Protein AF-A0AAW1EVH2-F1 (afdb_monomer)

Organism: Zoarces viviparus (NCBI:txid48416)

Secondary structure (DSSP, 8-state):
-HHHHHHHHHHHHHHHHHHHHHHHHHHHHHHHHHHHHHHHHHHH---PPPHHHHHHHHHHHHHHHHHH-TTSTTHHHHHHHHHHHHS--------

Foldseek 3Di:
DVVVVVVVVVCCVVVVVVVVVVVVCVVVVQVVQQVVQVVVCVVVVDDDDRPVVVVVVVVVVVLVVLCVDPPRPCNVVSVVVVVVVPPDDPPPDDD

pLDDT: mean 79.89, std 12.0, range [40.88, 93.06]

Structure (mmCIF, N/CA/C/O backbone):
data_AF-A0AAW1EVH2-F1
#
_entry.id   AF-A0AAW1EVH2-F1
#
loop_
_atom_site.group_PDB
_atom_site.id
_atom_site.type_symbol
_atom_site.label_atom_id
_atom_site.label_alt_id
_atom_site.label_comp_id
_atom_site.label_asym_id
_atom_site.label_entity_id
_atom_site.label_seq_id
_atom_site.pdbx_PDB_ins_code
_atom_site.Cartn_x
_atom_site.Cartn_y
_atom_site.Cartn_z
_atom_site.occupancy
_atom_site.B_iso_or_equiv
_atom_site.auth_seq_id
_atom_site.auth_comp_id
_atom_site.auth_asym_id
_atom_site.auth_atom_id
_atom_site.pdbx_PDB_model_num
ATOM 1 N N . MET A 1 1 ? 22.300 26.163 -20.437 1.00 64.56 1 MET A N 1
ATOM 2 C CA . MET A 1 1 ? 22.393 26.107 -18.958 1.00 64.56 1 MET A CA 1
ATOM 3 C C . MET A 1 1 ? 21.158 26.695 -18.268 1.00 64.56 1 MET A C 1
ATOM 5 O O . MET A 1 1 ? 20.502 25.958 -17.549 1.00 64.56 1 MET A O 1
ATOM 9 N N . LEU A 1 2 ? 20.770 27.955 -18.516 1.00 83.25 2 LEU A N 1
ATOM 10 C CA . LEU A 1 2 ? 19.652 28.612 -17.805 1.00 83.25 2 LEU A CA 1
ATOM 11 C C . LEU A 1 2 ? 18.270 27.945 -18.001 1.00 83.25 2 LEU A C 1
ATOM 13 O O . LEU A 1 2 ? 17.511 27.809 -17.048 1.00 83.25 2 LEU A O 1
ATOM 17 N N . GLN A 1 3 ? 17.962 27.462 -19.208 1.00 81.00 3 GLN A N 1
ATOM 18 C CA . GLN A 1 3 ? 16.688 26.781 -19.499 1.00 81.00 3 GLN A CA 1
ATOM 19 C C . GLN A 1 3 ? 16.521 25.446 -18.756 1.00 81.00 3 GLN A C 1
ATOM 21 O O . GLN A 1 3 ? 15.417 25.095 -18.352 1.00 81.00 3 GLN A O 1
ATOM 26 N N . ILE A 1 4 ? 17.618 24.716 -18.542 1.00 88.12 4 ILE A N 1
ATOM 27 C CA . ILE A 1 4 ? 17.599 23.439 -17.814 1.00 88.12 4 ILE A CA 1
ATOM 28 C C . ILE A 1 4 ? 17.337 23.701 -16.329 1.00 88.12 4 ILE A C 1
ATOM 30 O O . ILE A 1 4 ? 16.501 23.037 -15.724 1.00 88.12 4 ILE A O 1
ATOM 34 N N . LEU A 1 5 ? 17.989 24.722 -15.763 1.00 83.25 5 LEU A N 1
ATOM 35 C CA . LEU A 1 5 ? 17.754 25.155 -14.385 1.00 83.25 5 LEU A CA 1
ATOM 36 C C . LEU A 1 5 ? 16.298 25.587 -14.178 1.00 83.25 5 LEU A C 1
ATOM 38 O O . LEU A 1 5 ? 15.675 25.190 -13.198 1.00 83.25 5 LEU A O 1
ATOM 42 N N . TYR A 1 6 ? 15.729 26.325 -15.134 1.00 89.94 6 TYR A N 1
ATOM 43 C CA . TYR A 1 6 ? 14.323 26.720 -15.096 1.00 89.94 6 TYR A CA 1
ATOM 44 C C . TYR A 1 6 ? 13.383 25.508 -15.089 1.00 89.94 6 TYR A C 1
ATOM 46 O O . TYR A 1 6 ? 12.507 25.417 -14.234 1.00 89.94 6 TYR A O 1
ATOM 54 N N . HIS A 1 7 ? 13.600 24.534 -15.976 1.00 90.69 7 HIS A N 1
ATOM 55 C CA . HIS A 1 7 ? 12.778 23.324 -16.023 1.00 90.69 7 HIS A CA 1
ATOM 56 C C . HIS A 1 7 ? 12.835 22.505 -14.732 1.00 90.69 7 HIS A C 1
ATOM 58 O O . HIS A 1 7 ? 11.798 22.037 -14.268 1.00 90.69 7 HIS A O 1
ATOM 64 N N . VAL A 1 8 ? 14.020 22.349 -14.135 1.00 90.31 8 VAL A N 1
ATOM 65 C CA . VAL A 1 8 ? 14.184 21.599 -12.881 1.00 90.31 8 VAL A CA 1
ATOM 66 C C . VAL A 1 8 ? 13.483 22.307 -11.722 1.00 90.31 8 VAL A C 1
ATOM 68 O O . VAL A 1 8 ? 12.780 21.663 -10.945 1.00 90.31 8 VAL A O 1
ATOM 71 N N . VAL A 1 9 ? 13.615 23.633 -11.626 1.00 92.56 9 VAL A N 1
ATOM 72 C CA . VAL A 1 9 ? 12.954 24.424 -10.579 1.00 92.56 9 VAL A CA 1
ATOM 73 C C . VAL A 1 9 ? 11.436 24.382 -10.741 1.00 92.56 9 VAL A C 1
ATOM 75 O O . VAL A 1 9 ? 10.730 24.095 -9.779 1.00 92.56 9 VAL A O 1
ATOM 78 N N . VAL A 1 10 ? 10.924 24.596 -11.956 1.00 91.75 10 VAL A N 1
ATOM 79 C CA . VAL A 1 10 ? 9.482 24.546 -12.239 1.00 91.75 10 VAL A CA 1
ATOM 80 C C . VAL A 1 10 ? 8.916 23.154 -11.959 1.00 91.75 10 VAL A C 1
ATOM 82 O O . VAL A 1 10 ? 7.889 23.034 -11.292 1.00 91.75 10 VAL A O 1
ATOM 85 N N . ALA A 1 11 ? 9.606 22.094 -12.389 1.00 91.25 11 ALA A N 1
ATOM 86 C CA . ALA A 1 11 ? 9.197 20.724 -12.100 1.00 91.25 11 ALA A CA 1
ATOM 87 C C . ALA A 1 11 ? 9.180 20.441 -10.590 1.00 91.25 11 ALA A C 1
ATOM 89 O O . ALA A 1 11 ? 8.221 19.856 -10.096 1.00 91.25 11 ALA A O 1
ATOM 90 N N . GLY A 1 12 ? 10.184 20.902 -9.838 1.00 90.88 12 GLY A N 1
ATOM 91 C CA . GLY A 1 12 ? 10.234 20.747 -8.383 1.00 90.88 12 GLY A CA 1
ATOM 92 C C . GLY A 1 12 ? 9.101 21.482 -7.663 1.00 90.88 12 GLY A C 1
ATOM 93 O O . GLY A 1 12 ? 8.454 20.907 -6.787 1.00 90.88 12 GLY A O 1
ATOM 94 N N . VAL A 1 13 ? 8.809 22.720 -8.071 1.00 93.06 13 VAL A N 1
ATOM 95 C CA . VAL A 1 13 ? 7.729 23.543 -7.500 1.00 93.06 13 VAL A CA 1
ATOM 96 C C . VAL A 1 13 ? 6.352 22.933 -7.751 1.00 93.06 13 VAL A C 1
ATOM 98 O O . VAL A 1 13 ? 5.476 23.070 -6.904 1.00 93.06 13 VAL A O 1
ATOM 101 N N . ILE A 1 14 ? 6.152 22.233 -8.870 1.00 90.75 14 ILE A N 1
ATOM 102 C CA . ILE A 1 14 ? 4.894 21.533 -9.170 1.00 90.75 14 ILE A CA 1
ATOM 103 C C . ILE A 1 14 ? 4.843 20.168 -8.474 1.00 90.75 14 ILE A C 1
ATOM 105 O O . ILE A 1 14 ? 3.807 19.769 -7.945 1.00 90.75 14 ILE A O 1
ATOM 109 N N . PHE A 1 15 ? 5.958 19.443 -8.435 1.00 89.19 15 PHE A N 1
ATOM 110 C CA . PHE A 1 15 ? 6.011 18.102 -7.860 1.00 89.19 15 PHE A CA 1
ATOM 111 C C . PHE A 1 15 ? 5.860 18.120 -6.335 1.00 89.19 15 PHE A C 1
ATOM 113 O O . PHE A 1 15 ? 5.150 17.289 -5.770 1.00 89.19 15 PHE A O 1
ATOM 120 N N . TYR A 1 16 ? 6.463 19.100 -5.661 1.00 88.12 16 TYR A N 1
ATOM 121 C CA . TYR A 1 16 ? 6.410 19.237 -4.207 1.00 88.12 16 TYR A CA 1
ATOM 122 C C . TYR A 1 16 ? 4.982 19.310 -3.626 1.00 88.12 16 TYR A C 1
ATOM 124 O O . TYR A 1 16 ? 4.669 18.503 -2.745 1.00 88.12 16 TYR A O 1
ATOM 132 N N . PRO A 1 17 ? 4.073 20.192 -4.091 1.00 89.06 17 PRO A N 1
ATOM 133 C CA . PRO A 1 17 ? 2.705 20.238 -3.589 1.00 89.06 17 PRO A CA 1
ATOM 134 C C . PRO A 1 17 ? 1.916 1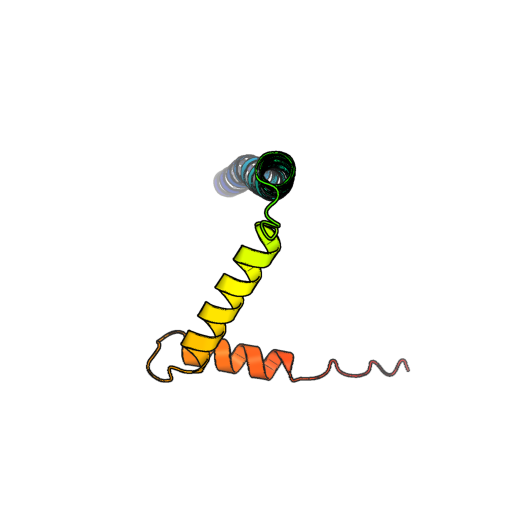8.978 -3.946 1.00 89.06 17 PRO A C 1
ATOM 136 O O . PRO A 1 17 ? 1.124 18.533 -3.123 1.00 89.06 17 PRO A O 1
ATOM 139 N N . VAL A 1 18 ? 2.154 18.358 -5.108 1.00 88.38 18 VAL A N 1
ATOM 140 C CA . VAL A 1 18 ? 1.479 17.108 -5.504 1.00 88.38 18 VAL A CA 1
ATOM 141 C C . VAL A 1 18 ? 1.869 15.957 -4.578 1.00 88.38 18 VAL A C 1
ATOM 143 O O . VAL A 1 18 ? 0.999 15.248 -4.072 1.00 88.38 18 VAL A O 1
ATOM 146 N N . VAL A 1 19 ? 3.162 15.799 -4.288 1.00 86.88 19 VAL A N 1
ATOM 147 C CA . VAL A 1 19 ? 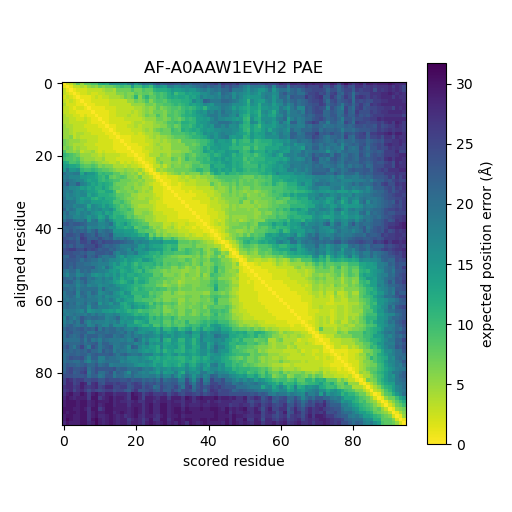3.660 14.774 -3.357 1.00 86.88 19 VAL A CA 1
ATOM 148 C C . VAL A 1 19 ? 3.207 15.060 -1.927 1.00 86.88 19 VAL A C 1
ATOM 150 O O . VAL A 1 19 ? 2.768 14.148 -1.222 1.00 86.88 19 VAL A O 1
ATOM 153 N N . CYS A 1 20 ? 3.266 16.319 -1.491 1.00 83.19 20 CYS A N 1
ATOM 154 C CA . CYS A 1 20 ? 2.813 16.728 -0.162 1.00 83.19 20 CYS A CA 1
ATOM 155 C C . CYS A 1 20 ? 1.303 16.501 0.013 1.00 83.19 20 CYS A C 1
ATOM 157 O O . CYS A 1 20 ? 0.865 15.990 1.047 1.00 83.19 20 CYS A O 1
ATOM 159 N N . TRP A 1 21 ? 0.505 16.797 -1.016 1.00 84.88 21 TRP A N 1
ATOM 160 C CA . TRP A 1 21 ? -0.928 16.527 -1.033 1.00 84.88 21 TRP A CA 1
ATOM 161 C C . TRP A 1 21 ? -1.214 15.026 -1.009 1.00 84.88 21 TRP A C 1
ATOM 163 O O . TRP A 1 21 ? -1.919 14.571 -0.114 1.00 84.88 21 TRP A O 1
ATOM 173 N N . ALA A 1 22 ? -0.596 14.234 -1.889 1.00 79.00 22 ALA A N 1
ATOM 174 C CA . ALA A 1 22 ? -0.763 12.778 -1.918 1.00 79.00 22 ALA A CA 1
ATOM 175 C C . ALA A 1 22 ? -0.414 12.116 -0.570 1.00 79.00 22 ALA A C 1
ATOM 177 O O . ALA A 1 22 ? -1.106 11.202 -0.114 1.00 79.00 22 ALA A O 1
ATOM 178 N N . SER A 1 23 ? 0.621 12.624 0.104 1.00 77.00 23 SER A N 1
ATOM 179 C CA . SER A 1 23 ? 1.045 12.148 1.425 1.00 77.00 23 SER A CA 1
ATOM 180 C C . SER A 1 23 ? 0.020 12.480 2.517 1.00 77.00 23 SER A C 1
ATOM 182 O O . SER A 1 23 ? -0.263 11.645 3.377 1.00 77.00 23 SER A O 1
ATOM 184 N N . ARG A 1 24 ? -0.584 13.677 2.473 1.00 77.56 24 ARG A N 1
ATOM 185 C CA . ARG A 1 24 ? -1.626 14.101 3.426 1.00 77.56 24 ARG A CA 1
ATOM 186 C C . ARG A 1 24 ? -2.973 13.418 3.187 1.00 77.56 24 ARG A C 1
ATOM 188 O O . ARG A 1 24 ? -3.628 13.033 4.154 1.00 77.56 24 ARG A O 1
ATOM 195 N N . VAL A 1 25 ? -3.371 13.247 1.926 1.00 75.75 25 VAL A N 1
ATOM 196 C CA . VAL A 1 25 ? -4.631 12.605 1.511 1.00 75.75 25 VAL A CA 1
ATOM 197 C C . VAL A 1 25 ? -4.707 11.183 2.062 1.00 75.75 25 VAL A C 1
ATOM 199 O O . VAL A 1 25 ? -5.679 10.826 2.721 1.00 75.75 25 VAL A O 1
ATOM 202 N N . LYS A 1 26 ? -3.628 10.404 1.930 1.00 77.25 26 LYS A N 1
ATOM 203 C CA . LYS A 1 26 ? -3.591 9.006 2.379 1.00 77.25 26 LYS A CA 1
ATOM 204 C C . LYS A 1 26 ? -3.870 8.836 3.881 1.00 77.25 26 LYS A C 1
ATOM 206 O O . LYS A 1 26 ? -4.608 7.934 4.269 1.00 77.25 26 LYS A O 1
ATOM 211 N N . ALA A 1 27 ? -3.316 9.710 4.725 1.00 78.44 27 ALA A N 1
ATOM 212 C CA . ALA A 1 27 ? -3.528 9.660 6.174 1.00 78.44 27 ALA A CA 1
ATOM 213 C C . ALA A 1 27 ? -4.904 10.210 6.587 1.00 78.44 27 ALA A C 1
ATOM 215 O O . ALA A 1 27 ? -5.584 9.634 7.442 1.00 78.44 27 ALA A O 1
ATOM 216 N N . ALA A 1 28 ? -5.333 11.315 5.969 1.00 81.75 28 ALA A N 1
ATOM 217 C CA . ALA A 1 28 ? -6.627 11.925 6.250 1.00 81.75 28 ALA A CA 1
ATOM 218 C C . ALA A 1 28 ? -7.785 10.991 5.870 1.00 81.75 28 ALA A C 1
ATOM 220 O O . ALA A 1 28 ? -8.718 10.819 6.657 1.00 81.75 28 ALA A O 1
ATOM 221 N N . ASP A 1 29 ? -7.704 10.339 4.711 1.00 81.38 29 ASP A N 1
ATOM 222 C CA . ASP A 1 29 ? -8.755 9.449 4.226 1.00 81.38 29 ASP A CA 1
ATOM 223 C C . ASP A 1 29 ? -8.836 8.153 5.027 1.00 81.38 29 ASP A C 1
ATOM 225 O O . ASP A 1 29 ? -9.939 7.738 5.379 1.00 81.38 29 ASP A O 1
ATOM 229 N N . ALA A 1 30 ? -7.700 7.563 5.419 1.00 80.25 30 ALA A N 1
ATOM 230 C CA . ALA A 1 30 ? -7.692 6.399 6.305 1.00 80.25 30 ALA A CA 1
ATOM 231 C C . ALA A 1 30 ? -8.388 6.701 7.645 1.00 80.25 30 ALA A C 1
ATOM 233 O O . ALA A 1 30 ? -9.209 5.914 8.118 1.00 80.25 30 ALA A O 1
ATOM 234 N N . ASN A 1 31 ? -8.129 7.876 8.230 1.00 83.00 31 ASN A N 1
ATOM 235 C CA . ASN A 1 31 ? -8.761 8.288 9.482 1.00 83.00 31 ASN A CA 1
ATOM 236 C C . ASN A 1 31 ? -10.265 8.571 9.316 1.00 83.00 31 ASN A C 1
ATOM 238 O O . ASN A 1 31 ? -11.074 8.209 10.172 1.00 83.00 31 ASN A O 1
ATOM 242 N N . ARG A 1 32 ? -10.668 9.204 8.205 1.00 85.75 32 ARG A N 1
ATOM 243 C CA . ARG A 1 32 ? -12.088 9.428 7.881 1.00 85.75 32 ARG A CA 1
ATOM 244 C C . ARG A 1 32 ? -12.823 8.107 7.702 1.00 85.75 32 ARG A C 1
ATOM 246 O O . ARG A 1 32 ? -13.909 7.940 8.249 1.00 85.75 32 ARG A O 1
ATOM 253 N N . LEU A 1 33 ? -12.210 7.168 6.992 1.00 83.81 33 LEU A N 1
ATOM 254 C CA . LEU A 1 33 ? -12.781 5.857 6.744 1.00 83.81 33 LEU A CA 1
ATOM 255 C C . LEU A 1 33 ? -12.912 5.059 8.042 1.00 83.81 33 LEU A C 1
ATOM 257 O O . LEU A 1 33 ? -13.979 4.522 8.302 1.00 83.81 33 LEU A O 1
ATOM 261 N N . ASN A 1 34 ? -11.907 5.100 8.921 1.00 84.19 34 ASN A N 1
ATOM 262 C CA . ASN A 1 34 ? -11.984 4.458 10.234 1.00 84.19 34 ASN A CA 1
ATOM 263 C C . ASN A 1 34 ? -13.119 5.035 11.108 1.00 84.19 34 ASN A C 1
ATOM 265 O O . ASN A 1 34 ? -13.837 4.297 11.782 1.00 84.19 34 ASN A O 1
ATOM 269 N N . LYS A 1 35 ? -13.351 6.357 11.054 1.00 87.06 35 LYS A N 1
ATOM 270 C CA . LYS A 1 35 ? -14.498 6.991 11.733 1.00 87.06 35 LYS A CA 1
ATOM 271 C C . LYS A 1 35 ? -15.839 6.512 11.175 1.00 87.06 35 LYS A C 1
ATOM 273 O O . LYS A 1 35 ? -16.758 6.262 11.955 1.00 87.06 35 LYS A O 1
ATOM 278 N N . LEU A 1 36 ? -15.960 6.384 9.852 1.00 85.25 36 LEU A N 1
ATOM 279 C CA . LEU A 1 36 ? -17.169 5.860 9.209 1.00 85.25 36 LEU A CA 1
ATOM 280 C C . LEU A 1 36 ? -17.397 4.389 9.559 1.00 85.25 36 LEU A C 1
ATOM 282 O O . LEU A 1 36 ? -18.525 4.024 9.884 1.00 85.25 36 LEU A O 1
ATOM 286 N N . THR A 1 37 ? -16.340 3.576 9.572 1.00 83.38 37 THR A N 1
ATOM 287 C CA . THR A 1 37 ? -16.396 2.178 10.012 1.00 83.38 37 THR A CA 1
ATOM 288 C C . THR A 1 37 ? -16.891 2.096 11.450 1.00 83.38 37 THR A C 1
ATOM 290 O O . THR A 1 37 ? -17.881 1.425 11.707 1.00 83.38 37 THR A O 1
ATOM 293 N N . ARG A 1 38 ? -16.319 2.871 12.382 1.00 83.94 38 ARG A N 1
ATOM 294 C CA . ARG A 1 38 ? -16.764 2.882 13.787 1.00 83.94 38 ARG A CA 1
ATOM 295 C C . ARG A 1 38 ? -18.223 3.313 13.946 1.00 83.94 38 ARG A C 1
ATOM 297 O O . ARG A 1 38 ? -18.953 2.719 14.735 1.00 83.94 38 ARG A O 1
ATOM 304 N N . LYS A 1 39 ? -18.661 4.334 13.201 1.00 84.69 39 LYS A N 1
ATOM 305 C CA . LYS A 1 39 ? -20.063 4.777 13.218 1.00 84.69 39 LYS A CA 1
ATOM 306 C C . LYS A 1 39 ? -20.995 3.691 12.674 1.00 84.69 39 LYS A C 1
ATOM 308 O O . LYS A 1 39 ? -22.054 3.469 13.245 1.00 84.69 39 LYS A O 1
ATOM 313 N N . SER A 1 40 ? -20.580 2.999 11.619 1.00 81.00 40 SER A N 1
ATOM 314 C CA . SER A 1 40 ? -21.342 1.894 11.030 1.00 81.00 40 SER A CA 1
ATOM 315 C C . SER A 1 40 ? -21.407 0.694 11.980 1.00 81.00 40 SER A C 1
ATOM 317 O O . SER A 1 40 ? -22.488 0.157 12.185 1.00 81.00 40 SER A O 1
ATOM 319 N N . ASN A 1 41 ? -20.306 0.350 12.656 1.00 79.19 41 ASN A N 1
ATOM 320 C CA . ASN A 1 41 ? -20.263 -0.700 13.684 1.00 79.19 41 ASN A CA 1
ATOM 321 C C . ASN A 1 41 ? -21.200 -0.385 14.848 1.00 79.19 41 ASN A C 1
ATOM 323 O O . ASN A 1 41 ? -21.921 -1.255 15.318 1.00 79.19 41 ASN A O 1
ATOM 327 N N . SER A 1 42 ? -21.238 0.879 15.277 1.00 80.38 42 SER A N 1
ATOM 328 C CA . SER A 1 42 ? -22.153 1.326 16.329 1.00 80.38 42 SER A CA 1
ATOM 329 C C . SER A 1 42 ? -23.628 1.196 15.944 1.00 80.38 42 SER A C 1
ATOM 331 O O . SER A 1 42 ? -24.459 1.075 16.836 1.00 80.38 42 SER A O 1
ATOM 333 N N . VAL A 1 43 ? -23.962 1.269 14.652 1.00 84.62 43 VAL A N 1
ATOM 334 C CA . VAL A 1 43 ? -25.344 1.146 14.159 1.00 84.62 43 VAL A CA 1
ATOM 335 C C . VAL A 1 43 ? -25.706 -0.313 13.885 1.00 84.62 43 VAL A C 1
ATOM 337 O O . VAL A 1 43 ? -26.832 -0.722 14.142 1.00 84.62 43 VAL A O 1
ATOM 340 N N . LEU A 1 44 ? -24.761 -1.097 13.365 1.00 78.94 44 LEU A N 1
ATOM 341 C CA . LEU A 1 44 ? -24.989 -2.477 12.937 1.00 78.94 44 LEU A CA 1
ATOM 342 C C . LEU A 1 44 ? -24.737 -3.506 14.049 1.00 78.94 44 LEU A C 1
ATOM 344 O O . LEU A 1 44 ? -25.151 -4.650 13.902 1.00 78.94 44 LEU A O 1
ATOM 348 N N . GLY A 1 45 ? -24.048 -3.141 15.137 1.00 74.88 45 GLY A N 1
ATOM 349 C CA . GLY A 1 45 ? -23.672 -4.066 16.216 1.00 74.88 45 GLY A CA 1
ATOM 350 C C . GLY A 1 45 ? -22.655 -5.137 15.799 1.00 74.88 45 GLY A C 1
ATOM 351 O O . GLY A 1 45 ? -22.380 -6.054 16.567 1.00 74.88 45 GLY A O 1
ATOM 352 N N . VAL A 1 46 ? -22.099 -5.027 14.589 1.00 71.75 46 VAL A N 1
ATOM 353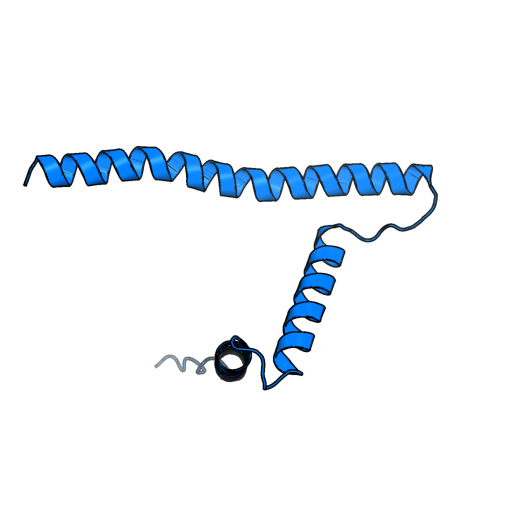 C CA . VAL A 1 46 ? -21.106 -5.945 14.023 1.00 71.75 46 VAL A CA 1
ATOM 354 C C . VAL A 1 46 ? -19.732 -5.291 14.093 1.00 71.75 46 VAL A C 1
ATOM 356 O O . VAL A 1 46 ? -19.566 -4.117 13.754 1.00 71.75 46 VAL A O 1
ATOM 359 N N . GLU A 1 47 ? -18.736 -6.059 14.516 1.00 68.88 47 GLU A N 1
ATOM 360 C CA . GLU A 1 47 ? -17.342 -5.631 14.545 1.00 68.88 47 GLU A CA 1
ATOM 361 C C . GLU A 1 47 ? -16.773 -5.658 13.113 1.00 68.88 47 GLU A C 1
ATOM 363 O O . GLU A 1 47 ? -16.260 -6.675 12.652 1.00 68.88 47 GLU A O 1
ATOM 368 N N . LEU A 1 48 ? -16.911 -4.564 12.347 1.00 69.38 48 LEU A N 1
ATOM 369 C CA . LEU A 1 48 ? -16.141 -4.433 11.105 1.00 69.38 48 LEU A CA 1
ATOM 370 C C . LEU A 1 48 ? -14.699 -4.089 11.464 1.00 69.38 48 LEU A C 1
ATOM 372 O O . LEU A 1 48 ? -14.434 -3.075 12.118 1.00 69.38 48 LEU A O 1
ATOM 376 N N . GLU A 1 49 ? -13.788 -4.915 10.967 1.00 74.38 49 GLU A N 1
ATOM 377 C CA . GLU A 1 49 ? -12.3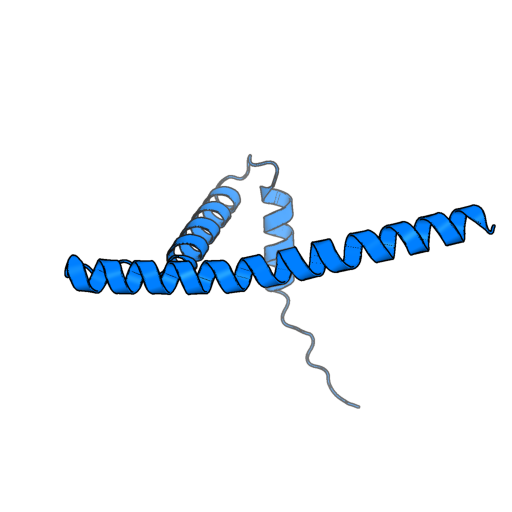47 -4.707 11.050 1.00 74.38 49 GLU A CA 1
ATOM 378 C C . GLU A 1 49 ? -11.941 -3.406 10.345 1.00 74.38 49 GLU A C 1
ATOM 380 O O . GLU A 1 49 ? -12.566 -2.970 9.366 1.00 74.38 49 GLU A O 1
ATOM 385 N N . SER A 1 50 ? -10.881 -2.763 10.838 1.00 76.94 50 SER A N 1
ATOM 386 C CA . SER A 1 50 ? -10.447 -1.485 10.283 1.00 76.94 50 SER A CA 1
ATOM 387 C C . SER A 1 50 ? -9.966 -1.655 8.840 1.00 76.94 50 SER A C 1
ATOM 389 O O . SER A 1 50 ? -9.406 -2.681 8.444 1.00 76.94 50 SER A O 1
ATOM 391 N N . VAL A 1 51 ? -10.149 -0.620 8.017 1.00 78.38 51 VAL A N 1
ATOM 392 C CA . VAL A 1 51 ? -9.760 -0.710 6.600 1.00 78.38 51 VAL A CA 1
ATOM 393 C C . VAL A 1 51 ? -8.254 -0.909 6.430 1.00 78.38 51 VAL A C 1
ATOM 395 O O . VAL A 1 51 ? -7.835 -1.586 5.492 1.00 78.38 51 VAL A O 1
ATOM 398 N N . VAL A 1 52 ? -7.447 -0.386 7.357 1.00 79.56 52 VAL A N 1
ATOM 399 C CA . VAL A 1 52 ? -6.000 -0.623 7.383 1.00 79.56 52 VAL A CA 1
ATOM 400 C C . VAL A 1 52 ? -5.718 -2.114 7.569 1.00 79.56 52 VAL A C 1
ATOM 402 O O . VAL A 1 52 ? -5.094 -2.709 6.694 1.00 79.56 52 VAL A O 1
ATOM 405 N N . GLU A 1 53 ? -6.283 -2.754 8.594 1.00 82.12 53 GLU A N 1
ATOM 406 C CA . GLU A 1 53 ? -6.087 -4.188 8.858 1.00 82.12 53 GLU A CA 1
ATOM 407 C C . GLU A 1 53 ? -6.602 -5.075 7.720 1.00 82.12 53 GLU A C 1
ATOM 409 O O . GLU A 1 53 ? -5.991 -6.091 7.382 1.00 82.12 53 GLU A O 1
ATOM 414 N N . VAL A 1 54 ? -7.738 -4.722 7.109 1.00 84.81 54 VAL A N 1
ATOM 415 C CA . VAL A 1 54 ? -8.261 -5.444 5.937 1.00 84.81 54 VAL A CA 1
ATOM 416 C C . VAL A 1 54 ? -7.302 -5.299 4.754 1.00 84.81 54 VAL A C 1
ATOM 418 O O . VAL A 1 54 ? -7.026 -6.281 4.058 1.00 84.81 54 VAL A O 1
ATOM 421 N N . SER A 1 55 ? -6.776 -4.093 4.521 1.00 82.19 55 SER A N 1
ATOM 422 C CA . SER A 1 55 ? -5.843 -3.824 3.425 1.00 82.19 55 SER A CA 1
ATOM 423 C C . SER A 1 55 ? -4.507 -4.542 3.609 1.00 82.19 55 SER A C 1
ATOM 425 O O . SER A 1 55 ? -4.022 -5.152 2.657 1.00 82.19 55 SER A O 1
ATOM 427 N N . GLU A 1 56 ? -3.968 -4.567 4.828 1.00 87.31 56 GLU A N 1
ATOM 428 C CA . GLU A 1 56 ? -2.734 -5.270 5.172 1.00 87.31 56 GLU A CA 1
ATOM 429 C C . GLU A 1 56 ? -2.908 -6.777 5.017 1.00 87.31 56 GLU A C 1
ATOM 431 O O . GLU A 1 56 ? -2.130 -7.418 4.313 1.00 87.31 56 GLU A O 1
ATOM 436 N N . ARG A 1 57 ? -3.992 -7.351 5.553 1.00 88.81 57 ARG A N 1
ATOM 437 C CA . ARG A 1 57 ? -4.290 -8.781 5.376 1.00 88.81 57 ARG A CA 1
ATOM 438 C C . ARG A 1 57 ? -4.520 -9.154 3.919 1.00 88.81 57 ARG A C 1
ATOM 440 O O . ARG A 1 57 ? -4.179 -10.261 3.502 1.00 88.81 57 ARG A O 1
ATOM 447 N N . LYS A 1 58 ? -5.121 -8.268 3.122 1.00 90.88 58 LYS A N 1
ATOM 448 C CA . LYS A 1 58 ? -5.314 -8.496 1.683 1.00 90.88 58 LYS A CA 1
ATOM 449 C C . LYS A 1 58 ? -3.992 -8.400 0.922 1.00 90.88 58 LYS A C 1
ATOM 451 O O . LYS A 1 58 ? -3.753 -9.226 0.043 1.00 90.88 58 LYS A O 1
ATOM 456 N N . MET A 1 59 ? -3.134 -7.444 1.272 1.00 91.31 59 MET A N 1
ATOM 457 C CA . MET A 1 59 ? -1.795 -7.293 0.704 1.00 91.31 59 MET A CA 1
ATOM 458 C C . MET A 1 59 ? -0.924 -8.504 1.037 1.00 91.31 59 MET A C 1
ATOM 460 O O . MET A 1 59 ? -0.358 -9.106 0.130 1.00 91.31 59 MET A O 1
ATOM 464 N N . LEU A 1 60 ? -0.901 -8.926 2.301 1.00 90.75 60 LEU A N 1
ATOM 465 C CA . LEU A 1 60 ? -0.163 -10.100 2.753 1.00 90.75 60 LEU A CA 1
ATOM 466 C C . LEU A 1 60 ? -0.623 -11.363 2.020 1.00 90.75 60 LEU A C 1
ATOM 468 O O . LEU A 1 60 ? 0.203 -12.082 1.470 1.00 90.75 60 LEU A O 1
ATOM 472 N N . ARG A 1 61 ? -1.938 -11.596 1.917 1.00 91.62 61 ARG A N 1
ATOM 473 C CA . ARG A 1 61 ? -2.479 -12.730 1.146 1.00 91.62 61 ARG A CA 1
ATOM 474 C C . ARG A 1 61 ? -2.046 -12.706 -0.317 1.00 91.62 61 ARG A C 1
ATOM 476 O O . ARG A 1 61 ? -1.757 -13.754 -0.882 1.00 91.62 61 ARG A O 1
ATOM 483 N N . LYS A 1 62 ? -1.999 -11.526 -0.939 1.00 90.25 62 LYS A N 1
ATOM 484 C CA . LYS A 1 62 ? -1.522 -11.380 -2.320 1.00 90.25 62 LYS A CA 1
ATOM 485 C C . LYS A 1 62 ? -0.025 -11.657 -2.440 1.00 90.25 62 LYS A C 1
ATOM 487 O O . LYS A 1 62 ? 0.367 -12.318 -3.393 1.00 90.25 62 LYS A O 1
ATOM 492 N N . LEU A 1 63 ? 0.785 -11.198 -1.488 1.00 89.38 63 LEU A N 1
ATOM 493 C CA . LEU A 1 63 ? 2.224 -11.464 -1.461 1.00 89.38 63 LEU A CA 1
ATOM 494 C C . LEU A 1 63 ? 2.518 -12.953 -1.273 1.00 89.38 63 LEU A C 1
ATOM 496 O O . LEU A 1 63 ? 3.313 -13.502 -2.028 1.00 89.38 63 LEU A O 1
ATOM 500 N N . ILE A 1 64 ? 1.829 -13.611 -0.338 1.00 89.81 64 ILE A N 1
ATOM 501 C CA . ILE A 1 64 ? 1.934 -15.059 -0.120 1.00 89.81 64 ILE A CA 1
ATOM 502 C C . ILE A 1 64 ? 1.535 -15.811 -1.392 1.00 89.81 64 ILE A C 1
ATOM 504 O O . ILE A 1 64 ? 2.308 -16.617 -1.881 1.00 89.81 6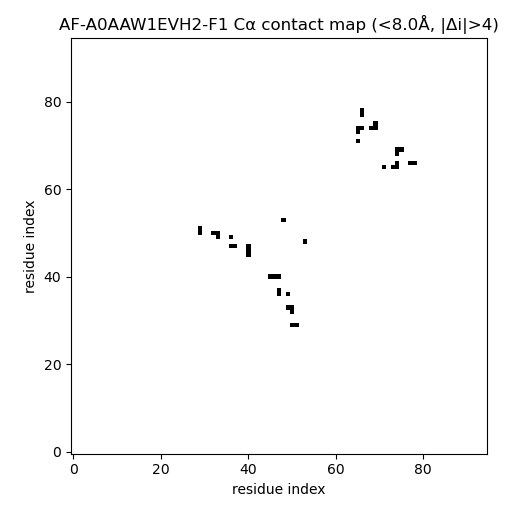4 ILE A O 1
ATOM 508 N N . ALA A 1 65 ? 0.410 -15.459 -2.022 1.00 90.69 65 ALA A N 1
ATOM 509 C CA . ALA A 1 65 ? -0.022 -16.111 -3.260 1.00 90.69 65 ALA A CA 1
ATOM 510 C C . ALA A 1 65 ? 0.979 -15.964 -4.425 1.00 90.69 65 ALA A C 1
ATOM 512 O O . ALA A 1 65 ? 1.050 -16.834 -5.291 1.00 90.69 65 ALA A O 1
ATOM 513 N N . ILE A 1 66 ? 1.741 -14.865 -4.478 1.00 90.38 66 ILE A N 1
ATOM 514 C CA . ILE A 1 66 ? 2.818 -14.690 -5.465 1.00 90.38 66 ILE A CA 1
ATOM 515 C C . ILE A 1 66 ? 4.058 -15.503 -5.066 1.00 90.38 66 ILE A C 1
ATOM 517 O O . ILE A 1 66 ? 4.708 -16.095 -5.926 1.00 90.38 66 ILE A O 1
ATOM 521 N N . LEU A 1 67 ? 4.390 -15.553 -3.775 1.00 86.44 67 LEU A N 1
ATOM 522 C CA . LEU A 1 67 ? 5.480 -16.381 -3.257 1.00 86.44 67 LEU A CA 1
ATOM 523 C C . LEU A 1 67 ? 5.205 -17.879 -3.446 1.00 86.44 67 LEU A C 1
ATOM 525 O O . LEU A 1 67 ? 6.128 -18.615 -3.763 1.00 86.44 67 LEU A O 1
ATOM 529 N N . ASP A 1 68 ? 3.956 -18.320 -3.352 1.00 89.38 68 ASP A N 1
ATOM 530 C CA . ASP A 1 68 ? 3.584 -19.723 -3.557 1.00 89.38 68 ASP A CA 1
ATOM 531 C C . ASP A 1 68 ? 3.548 -20.110 -5.047 1.00 89.38 68 ASP A C 1
ATOM 533 O O . ASP A 1 68 ? 3.637 -21.288 -5.392 1.00 89.38 68 ASP A O 1
ATOM 537 N N . ASN A 1 69 ? 3.455 -19.131 -5.956 1.00 89.62 69 ASN A N 1
ATOM 538 C CA . ASN A 1 69 ? 3.416 -19.356 -7.399 1.00 89.62 69 ASN A CA 1
ATOM 539 C C . ASN A 1 69 ? 4.761 -19.021 -8.066 1.00 89.62 69 ASN A C 1
ATOM 541 O O . ASN A 1 69 ? 5.014 -17.882 -8.467 1.00 89.62 69 ASN A O 1
ATOM 545 N N . THR A 1 70 ? 5.598 -20.041 -8.259 1.00 82.31 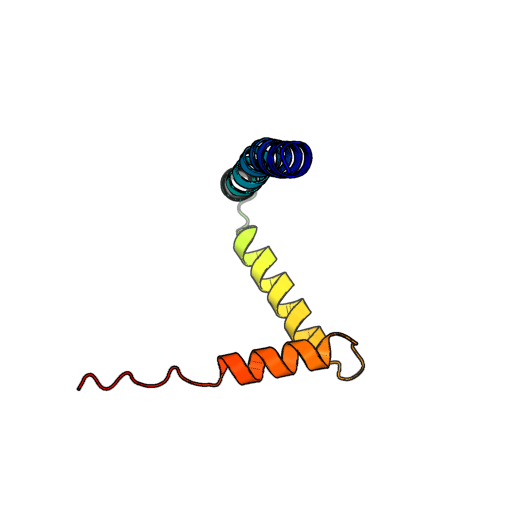70 THR A N 1
ATOM 546 C CA . THR A 1 70 ? 6.924 -19.935 -8.896 1.00 82.31 70 THR A CA 1
ATOM 547 C C . THR A 1 70 ? 6.892 -19.497 -10.362 1.00 82.31 70 THR A C 1
ATOM 549 O O . THR A 1 70 ? 7.906 -19.021 -10.867 1.00 82.31 70 THR A O 1
ATOM 552 N N . SER A 1 71 ? 5.751 -19.603 -11.049 1.00 86.56 71 SER A N 1
ATOM 553 C CA . SER A 1 71 ? 5.576 -19.127 -12.429 1.00 86.56 71 SER A CA 1
ATOM 554 C C . SER A 1 71 ? 5.216 -17.641 -12.515 1.00 86.56 71 SER A C 1
ATOM 556 O O . SER A 1 71 ? 5.094 -17.098 -13.613 1.00 86.56 71 SER A O 1
ATOM 558 N N . ASN A 1 72 ? 5.016 -16.961 -11.382 1.00 83.44 72 ASN A N 1
ATOM 559 C CA . ASN A 1 72 ? 4.689 -15.544 -11.384 1.00 83.44 72 ASN A CA 1
ATOM 560 C C . ASN A 1 72 ? 5.932 -14.698 -11.735 1.00 83.44 72 ASN A C 1
ATOM 562 O O . ASN A 1 72 ? 6.979 -14.874 -11.109 1.00 83.44 72 ASN A O 1
ATOM 566 N N . PRO A 1 73 ? 5.832 -13.723 -12.660 1.00 86.06 73 PRO A N 1
ATOM 567 C CA . PRO A 1 73 ? 6.973 -12.894 -13.061 1.00 86.06 73 PRO A CA 1
ATOM 568 C C . PRO A 1 73 ? 7.589 -12.092 -11.902 1.00 86.06 73 PRO A C 1
ATOM 570 O O . PRO A 1 73 ? 8.761 -11.734 -11.957 1.00 86.06 73 PRO A O 1
ATOM 573 N N . LEU A 1 74 ? 6.826 -11.833 -10.835 1.00 86.06 74 LEU A N 1
ATOM 574 C CA . LEU A 1 74 ? 7.285 -11.110 -9.646 1.00 86.06 74 LEU A CA 1
ATOM 575 C C . LEU A 1 74 ? 7.835 -12.027 -8.541 1.00 86.06 74 LEU A C 1
ATOM 577 O O . LEU A 1 74 ? 8.376 -11.527 -7.552 1.00 86.06 74 LEU A O 1
ATOM 581 N N . HIS A 1 75 ? 7.728 -13.353 -8.690 1.00 88.00 75 HIS A N 1
ATOM 582 C CA . HIS A 1 75 ? 8.176 -14.323 -7.687 1.00 88.00 75 HIS A CA 1
ATOM 583 C C . HIS A 1 75 ? 9.677 -14.188 -7.398 1.00 88.00 75 HIS A C 1
ATOM 585 O O . HIS A 1 75 ? 10.082 -14.125 -6.238 1.00 88.00 75 HIS A O 1
ATOM 591 N N . ALA A 1 76 ? 10.504 -14.076 -8.443 1.00 84.56 76 ALA A N 1
ATOM 592 C CA . ALA A 1 76 ? 11.954 -13.947 -8.299 1.00 84.56 76 ALA A CA 1
ATOM 593 C C . ALA A 1 76 ? 12.346 -12.685 -7.513 1.00 84.56 76 ALA A C 1
ATOM 595 O O . ALA A 1 76 ? 13.162 -12.752 -6.597 1.00 84.56 76 ALA A O 1
ATOM 596 N N . THR A 1 77 ? 11.719 -11.546 -7.813 1.00 85.00 77 THR A N 1
ATOM 597 C CA . THR A 1 77 ? 11.977 -10.278 -7.118 1.00 85.00 77 THR A CA 1
ATOM 598 C C . THR A 1 77 ? 11.576 -10.346 -5.645 1.00 85.00 77 THR A C 1
ATOM 600 O O . THR A 1 77 ? 12.349 -9.936 -4.780 1.00 85.00 77 THR A O 1
ATOM 603 N N . LEU A 1 78 ? 10.394 -10.894 -5.338 1.00 83.56 78 LEU A N 1
ATOM 604 C CA . LEU A 1 78 ? 9.928 -11.036 -3.956 1.00 83.56 78 LEU A CA 1
ATOM 605 C C . LEU A 1 78 ? 10.780 -12.022 -3.152 1.00 83.56 78 LEU A C 1
ATOM 607 O O . LEU A 1 78 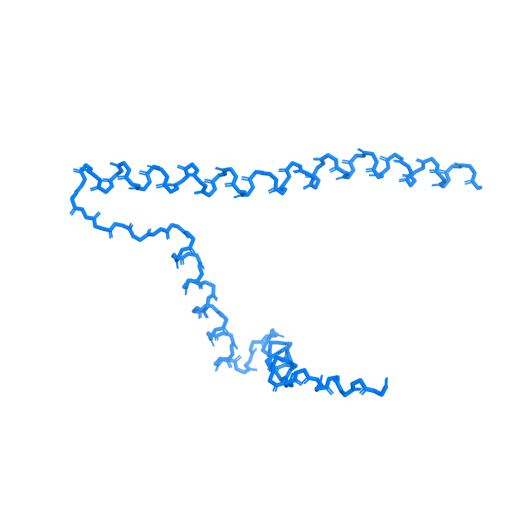? 11.089 -11.749 -1.994 1.00 83.56 78 LEU A O 1
ATOM 611 N N . LYS A 1 79 ? 11.223 -13.121 -3.768 1.00 83.06 79 LYS A N 1
ATOM 612 C CA . LYS A 1 79 ? 12.137 -14.090 -3.152 1.00 83.06 79 LYS A CA 1
ATOM 613 C C . LYS A 1 79 ? 13.488 -13.458 -2.801 1.00 83.06 79 LYS A C 1
ATOM 615 O O . LYS A 1 79 ? 14.009 -13.685 -1.710 1.00 83.06 79 LYS A O 1
ATOM 620 N N . THR A 1 80 ? 14.025 -12.605 -3.675 1.00 82.38 80 THR A N 1
ATOM 621 C CA . THR A 1 80 ? 15.242 -11.832 -3.385 1.00 82.38 80 THR A CA 1
ATOM 622 C C . THR A 1 80 ? 15.027 -10.882 -2.207 1.00 82.38 80 THR A C 1
ATOM 624 O O . THR A 1 80 ? 15.822 -10.896 -1.271 1.00 82.38 80 THR A O 1
ATOM 627 N N . LEU A 1 81 ? 13.926 -10.123 -2.179 1.00 79.94 81 LEU A N 1
ATOM 628 C CA . LEU A 1 81 ? 13.610 -9.218 -1.064 1.00 79.94 81 LEU A CA 1
ATOM 629 C C . LEU A 1 81 ? 13.431 -9.958 0.271 1.00 79.94 81 LEU A C 1
ATOM 631 O O . LEU A 1 81 ? 13.891 -9.477 1.306 1.00 79.94 81 LEU A O 1
ATOM 635 N N . GLN A 1 82 ? 12.815 -11.142 0.253 1.00 74.06 82 GLN A N 1
ATOM 636 C CA . GLN A 1 82 ? 12.691 -12.004 1.430 1.00 74.06 82 GLN A CA 1
ATOM 637 C C . GLN A 1 82 ? 14.067 -12.435 1.955 1.00 74.06 82 GLN A C 1
ATOM 639 O O . GLN A 1 82 ? 14.301 -12.411 3.164 1.00 74.06 82 GLN A O 1
ATOM 644 N N . SE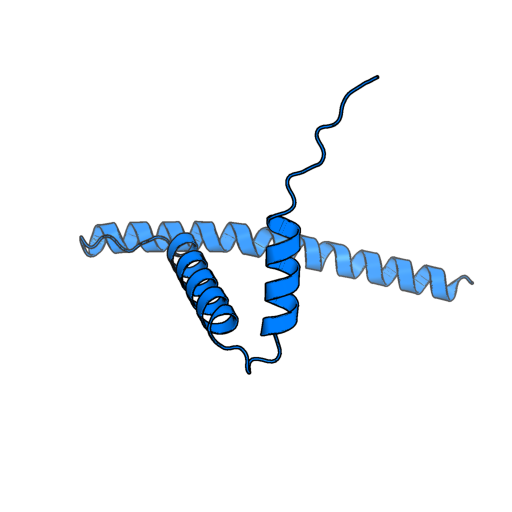R A 1 83 ? 14.998 -12.776 1.056 1.00 62.50 83 SER A N 1
ATOM 645 C CA . SER A 1 83 ? 16.370 -13.126 1.439 1.00 62.50 83 SER A CA 1
ATOM 646 C C . SER A 1 83 ? 17.100 -11.944 2.091 1.00 62.50 83 SER A C 1
ATOM 648 O O . SER A 1 83 ? 17.745 -12.127 3.123 1.00 62.50 83 SER A O 1
ATOM 650 N N . THR A 1 84 ? 16.899 -10.723 1.575 1.00 60.28 84 THR A N 1
ATOM 651 C CA . THR A 1 84 ? 17.472 -9.481 2.118 1.00 60.28 84 THR A CA 1
ATOM 652 C C . THR A 1 84 ? 16.899 -9.127 3.490 1.00 60.28 84 THR A C 1
ATOM 654 O O . THR A 1 84 ? 17.649 -8.711 4.365 1.00 60.28 84 THR A O 1
ATOM 657 N N . PHE A 1 85 ? 15.600 -9.342 3.719 1.00 58.28 85 PHE A N 1
ATOM 658 C CA . PHE A 1 85 ? 14.981 -9.146 5.036 1.00 58.28 85 PHE A CA 1
ATOM 659 C C . PHE A 1 85 ? 15.443 -10.179 6.078 1.00 58.28 85 PHE A C 1
ATOM 661 O O . PHE A 1 85 ? 15.427 -9.889 7.273 1.00 58.28 85 PHE A O 1
ATOM 668 N N . SER A 1 86 ? 15.864 -11.376 5.645 1.00 58.59 86 SER A N 1
ATOM 669 C CA . SER A 1 86 ? 16.396 -12.414 6.542 1.00 58.59 86 SER A CA 1
ATOM 670 C C . SER A 1 86 ? 17.861 -12.188 6.943 1.00 58.59 86 SER A C 1
ATOM 672 O O . SER A 1 86 ? 18.320 -12.745 7.945 1.00 58.59 86 SER A O 1
ATOM 674 N N . CYS A 1 87 ? 18.591 -11.335 6.213 1.00 50.62 87 CYS A N 1
ATOM 675 C CA . CYS A 1 87 ? 19.891 -10.840 6.648 1.00 50.62 87 CYS A CA 1
ATOM 676 C C . CYS A 1 87 ? 19.687 -9.914 7.851 1.00 50.62 87 CYS A C 1
ATOM 678 O O . CYS A 1 87 ? 19.362 -8.736 7.714 1.00 50.62 87 CYS A O 1
ATOM 680 N N . ARG A 1 88 ? 19.881 -10.471 9.051 1.00 58.81 88 ARG A N 1
ATOM 681 C CA . ARG A 1 88 ? 20.040 -9.717 10.303 1.00 58.81 88 ARG A CA 1
ATOM 682 C C . ARG A 1 88 ? 20.941 -8.493 10.059 1.00 58.81 88 ARG A C 1
ATOM 684 O O . ARG A 1 88 ? 21.975 -8.658 9.407 1.00 58.81 88 ARG A O 1
ATOM 691 N N . PRO A 1 89 ? 20.616 -7.300 10.591 1.00 59.31 89 PRO A N 1
ATOM 692 C CA . PRO A 1 89 ? 21.522 -6.164 10.480 1.00 59.31 89 PRO A CA 1
ATOM 693 C C . PRO A 1 89 ? 22.881 -6.548 11.088 1.00 59.31 89 PRO A C 1
ATOM 695 O O . PRO A 1 89 ? 22.901 -7.239 12.119 1.00 59.31 89 PRO A O 1
ATOM 698 N N . PRO A 1 90 ? 24.013 -6.146 10.479 1.00 56.44 90 PRO A N 1
ATOM 699 C CA . PRO A 1 90 ? 25.309 -6.361 11.097 1.00 56.44 90 PRO A CA 1
ATOM 700 C C . PRO A 1 90 ? 25.270 -5.673 12.462 1.00 56.44 90 PRO A C 1
ATOM 702 O O . PRO A 1 90 ? 24.887 -4.507 12.573 1.00 56.44 90 PRO A O 1
ATOM 705 N N . ARG A 1 91 ? 25.605 -6.409 13.527 1.00 54.22 91 ARG A N 1
ATOM 706 C CA . ARG A 1 91 ? 25.867 -5.784 14.824 1.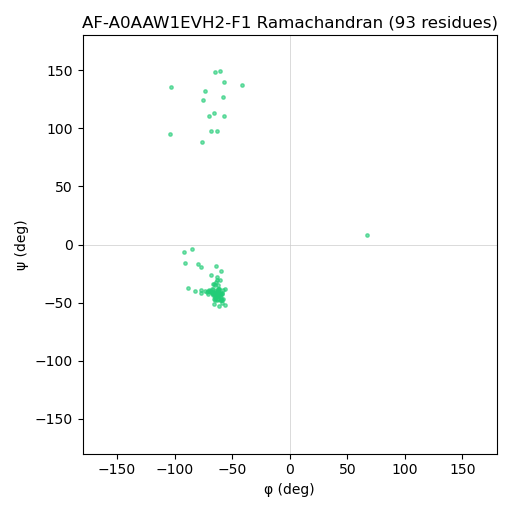00 54.22 91 ARG A CA 1
ATOM 707 C C . ARG A 1 91 ? 26.980 -4.767 14.587 1.00 54.22 91 ARG A C 1
ATOM 709 O O . ARG A 1 91 ? 28.106 -5.170 14.321 1.00 54.22 91 ARG A O 1
ATOM 716 N N . CYS A 1 92 ? 26.670 -3.476 14.671 1.00 50.06 92 CYS A N 1
ATOM 717 C CA . CYS A 1 92 ? 27.693 -2.449 14.803 1.00 50.06 92 CYS A CA 1
ATOM 718 C C . CYS A 1 92 ? 28.424 -2.692 16.126 1.00 50.06 92 CYS A C 1
ATOM 720 O O . CYS A 1 92 ? 27.941 -2.299 17.188 1.00 50.06 92 CYS A O 1
ATOM 722 N N . THR A 1 93 ? 29.574 -3.353 16.077 1.00 47.19 93 THR A N 1
ATOM 723 C CA . THR A 1 93 ? 30.604 -3.167 17.094 1.00 47.19 93 THR A CA 1
ATOM 724 C C . THR A 1 93 ? 31.175 -1.770 16.886 1.00 47.19 93 THR A C 1
ATOM 726 O O . THR A 1 93 ? 31.785 -1.494 15.857 1.00 47.19 93 THR A O 1
ATOM 729 N N . ARG A 1 94 ? 30.888 -0.871 17.834 1.00 42.81 94 ARG A N 1
ATOM 730 C CA . ARG A 1 94 ? 31.666 0.354 18.032 1.00 42.81 94 ARG A CA 1
ATOM 731 C C . ARG A 1 94 ? 33.054 -0.076 18.501 1.00 42.81 94 ARG A C 1
ATOM 733 O O . ARG A 1 94 ? 33.152 -0.644 19.587 1.00 42.81 94 ARG A O 1
ATOM 740 N N . GLU A 1 95 ? 34.060 0.164 17.672 1.00 40.88 95 GLU A N 1
ATOM 741 C CA . GLU A 1 95 ? 35.398 0.517 18.159 1.00 40.88 95 GLU A CA 1
ATOM 742 C C . GLU A 1 95 ? 35.413 2.002 18.539 1.00 40.88 95 GLU A C 1
ATOM 744 O O . GLU A 1 95 ? 34.696 2.788 17.868 1.00 40.88 95 GLU A O 1
#

Sequence (95 aa):
MLQILYHVVVAGVIFYPVVCWASRVKAADANRLNKLTRKSNSVLGVELESVVEVSERKMLRKLIAILDNTSNPLHATLKTLQSTFSCRPPRCTRE

Solvent-accessible surface area (backbone atoms only — not comparable to full-atom values): 5582 Å² total; per-residue (Å²): 112,72,70,58,54,49,51,53,50,53,50,48,66,56,47,50,58,53,54,53,45,56,59,49,48,59,58,54,50,53,54,51,50,44,52,50,48,53,54,48,24,73,73,68,77,46,89,72,76,50,64,66,60,52,50,50,54,51,49,49,52,52,52,49,56,35,65,74,31,80,86,40,89,60,22,65,60,52,53,51,52,53,54,58,70,65,53,70,77,78,81,80,75,82,127

Radius of gyration: 21.82 Å; Cα contacts (8 Å, |Δi|>4): 21; chains: 1; bounding box: 61×48×38 Å

Mean predicted aligned error: 13.76 Å